Protein AF-A0A3A6R611-F1 (afdb_monomer)

Structure (mmCIF, N/CA/C/O backbone):
data_AF-A0A3A6R611-F1
#
_entry.id   AF-A0A3A6R611-F1
#
loop_
_atom_site.group_PDB
_atom_site.id
_atom_site.type_symbol
_atom_site.label_atom_id
_atom_site.label_alt_id
_atom_site.label_comp_id
_atom_site.label_asym_id
_atom_site.label_entity_id
_atom_site.label_seq_id
_atom_site.pdbx_PDB_ins_code
_atom_site.Cartn_x
_atom_site.Cartn_y
_atom_site.Cartn_z
_atom_site.occupancy
_atom_site.B_iso_or_equiv
_atom_site.auth_seq_id
_atom_site.auth_comp_id
_atom_site.auth_asym_id
_atom_site.auth_atom_id
_atom_site.pdbx_PDB_model_num
ATOM 1 N N . MET A 1 1 ? 16.765 -2.320 26.633 1.00 34.12 1 MET A N 1
ATOM 2 C CA . MET A 1 1 ? 16.106 -3.090 25.558 1.00 34.12 1 MET A CA 1
ATOM 3 C C . MET A 1 1 ? 14.976 -2.229 25.029 1.00 34.12 1 MET A C 1
ATOM 5 O O . MET A 1 1 ? 13.977 -2.073 25.717 1.00 34.12 1 MET A O 1
ATOM 9 N N . GLU A 1 2 ? 15.175 -1.566 23.892 1.00 35.88 2 GLU A N 1
ATOM 10 C CA . GLU A 1 2 ? 14.102 -0.808 23.246 1.00 35.88 2 GLU A CA 1
ATOM 11 C C . GLU A 1 2 ? 13.057 -1.798 22.721 1.00 35.88 2 GLU A C 1
ATOM 13 O O . GLU A 1 2 ? 13.384 -2.722 21.980 1.00 35.88 2 GLU A O 1
ATOM 18 N N . ASN A 1 3 ? 11.807 -1.642 23.161 1.00 36.69 3 ASN A N 1
ATOM 19 C CA . ASN A 1 3 ? 10.684 -2.458 22.709 1.00 36.69 3 ASN A CA 1
ATOM 20 C C . ASN A 1 3 ? 10.474 -2.255 21.201 1.00 36.69 3 ASN A C 1
ATOM 22 O O . ASN A 1 3 ? 9.916 -1.235 20.771 1.00 36.69 3 ASN A O 1
ATOM 26 N N . ILE A 1 4 ? 10.924 -3.236 20.417 1.00 43.28 4 ILE A N 1
ATOM 27 C CA . ILE A 1 4 ? 10.630 -3.377 18.992 1.00 43.28 4 ILE A CA 1
ATOM 28 C C . ILE A 1 4 ? 9.126 -3.648 18.884 1.00 43.28 4 ILE A C 1
ATOM 30 O O . ILE A 1 4 ? 8.662 -4.755 19.142 1.00 43.28 4 ILE A O 1
ATOM 34 N N . SER A 1 5 ? 8.343 -2.620 18.565 1.00 55.62 5 SER A N 1
ATOM 35 C CA . SER A 1 5 ? 6.925 -2.788 18.260 1.00 55.62 5 SER A CA 1
ATOM 36 C C . SER A 1 5 ? 6.797 -3.273 16.820 1.00 55.62 5 SER A C 1
ATOM 38 O O . SER A 1 5 ? 7.146 -2.557 15.883 1.00 55.62 5 SER A O 1
ATOM 40 N N . VAL A 1 6 ? 6.317 -4.501 16.652 1.00 75.38 6 VAL A N 1
ATOM 41 C CA . VAL A 1 6 ? 5.919 -5.051 15.355 1.00 75.38 6 VAL A CA 1
ATOM 42 C C . VAL A 1 6 ? 4.595 -4.386 14.969 1.00 75.38 6 VAL A C 1
ATOM 44 O O . VAL A 1 6 ? 3.650 -4.424 15.755 1.00 75.38 6 VAL A O 1
ATOM 47 N N . ILE A 1 7 ? 4.524 -3.758 13.790 1.00 85.88 7 ILE A N 1
ATOM 48 C CA . ILE A 1 7 ? 3.258 -3.248 13.233 1.00 85.88 7 ILE A CA 1
ATOM 49 C C . ILE A 1 7 ? 2.248 -4.402 13.213 1.00 85.88 7 ILE A C 1
ATOM 51 O O . ILE A 1 7 ? 2.553 -5.484 12.704 1.00 85.88 7 ILE A O 1
ATOM 55 N N . ASN A 1 8 ? 1.044 -4.182 13.740 1.00 92.69 8 ASN A N 1
ATOM 56 C CA . ASN A 1 8 ? -0.021 -5.177 13.704 1.00 92.69 8 ASN A CA 1
ATOM 57 C C . ASN A 1 8 ? -0.654 -5.215 12.303 1.00 92.69 8 ASN A C 1
ATOM 59 O O . ASN A 1 8 ? -1.656 -4.551 12.030 1.00 92.69 8 ASN A O 1
ATOM 63 N N . LEU A 1 9 ? -0.033 -6.004 11.419 1.00 92.38 9 LEU A N 1
ATOM 64 C CA . LEU A 1 9 ? -0.439 -6.156 10.021 1.00 92.38 9 LEU A CA 1
ATOM 65 C C . LEU A 1 9 ? -1.863 -6.695 9.870 1.00 92.38 9 LEU A C 1
ATOM 67 O O . LEU A 1 9 ? -2.558 -6.274 8.957 1.00 92.38 9 LEU A O 1
ATOM 71 N N . GLU A 1 10 ? -2.317 -7.579 10.756 1.00 94.38 10 GLU A N 1
ATOM 72 C CA . GLU A 1 10 ? -3.688 -8.093 10.699 1.00 94.38 10 GLU A CA 1
ATOM 73 C C . GLU A 1 10 ? -4.698 -6.953 10.866 1.00 94.38 10 GLU A C 1
ATOM 75 O O . GLU A 1 10 ? -5.546 -6.747 10.002 1.00 94.38 10 GLU A O 1
ATOM 80 N N . THR A 1 11 ? -4.548 -6.137 11.917 1.00 95.50 11 THR A N 1
ATOM 81 C CA . THR A 1 11 ? -5.454 -4.997 12.138 1.00 95.50 11 THR A CA 1
ATOM 82 C C . THR A 1 11 ? -5.345 -3.941 11.043 1.00 95.50 11 THR A C 1
ATOM 84 O O . THR A 1 11 ? -6.366 -3.396 10.639 1.00 95.50 11 THR A O 1
ATOM 87 N N . LEU A 1 12 ? -4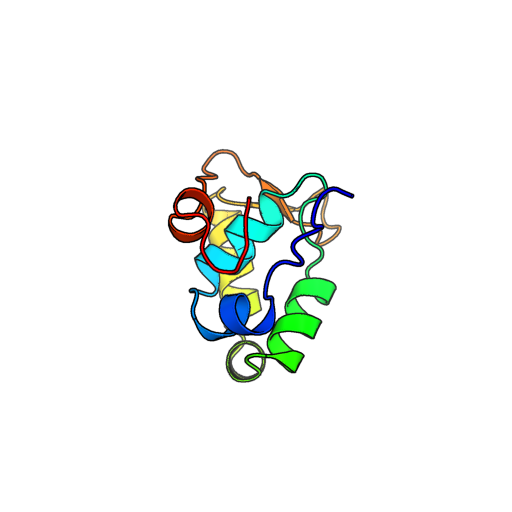.136 -3.682 10.530 1.00 95.81 12 LEU A N 1
ATOM 88 C CA . LEU A 1 12 ? -3.916 -2.708 9.462 1.00 95.81 12 LEU A CA 1
ATOM 89 C C . LEU A 1 12 ? -4.630 -3.129 8.171 1.00 95.81 12 LEU A C 1
ATOM 91 O O . LEU A 1 12 ? -5.356 -2.333 7.587 1.00 95.81 12 LEU A O 1
ATOM 95 N N . PHE A 1 13 ? -4.473 -4.385 7.744 1.00 96.88 13 PHE A N 1
ATOM 96 C CA . PHE A 1 13 ? -5.093 -4.873 6.508 1.00 96.88 13 PHE A CA 1
ATOM 97 C C . PHE A 1 13 ? -6.607 -5.099 6.640 1.00 96.88 13 PHE A C 1
ATOM 99 O O . PHE A 1 13 ? -7.330 -4.988 5.647 1.00 96.88 13 PHE A O 1
ATOM 106 N N . ALA A 1 14 ? -7.094 -5.386 7.851 1.00 94.94 14 ALA A N 1
ATOM 107 C CA . ALA A 1 14 ? -8.515 -5.582 8.114 1.00 94.94 14 ALA A CA 1
ATOM 108 C C . ALA A 1 14 ? -9.307 -4.267 8.228 1.00 94.94 14 ALA A C 1
ATOM 110 O O . ALA A 1 14 ? -10.479 -4.242 7.856 1.00 94.94 14 ALA A O 1
ATOM 111 N N . GLN A 1 15 ? -8.704 -3.194 8.756 1.00 96.12 15 GLN A N 1
ATOM 112 C CA . GLN A 1 15 ? -9.437 -1.976 9.142 1.00 96.12 15 GLN A CA 1
ATOM 113 C C . GLN A 1 15 ? -9.237 -0.799 8.186 1.00 96.12 15 GLN A C 1
ATOM 115 O O . GLN A 1 15 ? -10.161 -0.007 8.010 1.00 96.12 15 GLN A O 1
ATOM 120 N N . GLU A 1 16 ? -8.064 -0.678 7.567 1.00 97.88 16 GLU A N 1
ATOM 121 C CA . GLU A 1 16 ? -7.752 0.464 6.710 1.00 97.88 16 GLU A CA 1
ATOM 122 C C . GLU A 1 16 ? -8.206 0.233 5.259 1.00 97.88 16 GLU A C 1
ATOM 124 O O . GLU A 1 16 ? -8.452 -0.896 4.807 1.00 97.88 16 GLU A O 1
ATOM 129 N N . SER A 1 17 ? -8.364 1.324 4.507 1.00 98.00 17 SER A N 1
ATOM 130 C CA . SER A 1 17 ? -8.746 1.243 3.095 1.00 98.00 17 SER A CA 1
ATOM 131 C C . SER A 1 17 ? -7.608 0.654 2.251 1.00 98.00 17 SER A C 1
ATOM 133 O O . SER A 1 17 ? -6.430 0.815 2.577 1.00 98.00 17 SER A O 1
ATOM 135 N N . VAL A 1 18 ? -7.927 0.004 1.124 1.00 98.38 18 VAL A N 1
ATOM 136 C CA . VAL A 1 18 ? -6.890 -0.517 0.209 1.00 98.38 18 VAL A CA 1
ATOM 137 C C . VAL A 1 18 ? -5.990 0.620 -0.291 1.00 98.38 18 VAL A C 1
ATOM 139 O O . VAL A 1 18 ? -4.776 0.448 -0.377 1.00 98.38 18 VAL A O 1
ATOM 142 N N . ILE A 1 19 ? -6.565 1.805 -0.534 1.00 98.38 19 ILE A N 1
ATOM 143 C CA . ILE A 1 19 ? -5.831 3.020 -0.910 1.00 98.38 19 ILE A CA 1
ATOM 144 C C . ILE A 1 19 ? -4.801 3.389 0.158 1.00 98.38 19 ILE A C 1
ATOM 146 O O . ILE A 1 19 ? -3.623 3.560 -0.166 1.00 98.38 19 ILE A O 1
ATOM 150 N N . ASP A 1 20 ? -5.219 3.487 1.419 1.00 98.25 20 ASP A N 1
ATOM 151 C CA . ASP A 1 20 ? -4.341 3.919 2.505 1.00 98.25 20 ASP A CA 1
ATOM 152 C C . ASP A 1 20 ? -3.272 2.865 2.810 1.00 98.25 20 ASP A C 1
ATOM 154 O O . ASP A 1 20 ? -2.115 3.214 3.040 1.00 98.25 20 ASP A O 1
ATOM 158 N N . ILE A 1 21 ? -3.612 1.574 2.727 1.00 98.12 21 ILE A N 1
ATOM 159 C CA . ILE A 1 21 ? -2.656 0.470 2.890 1.00 98.12 21 ILE A CA 1
ATOM 160 C C . ILE A 1 21 ? -1.566 0.542 1.817 1.00 98.12 21 ILE A C 1
ATOM 162 O O . ILE A 1 21 ? -0.378 0.499 2.151 1.00 98.12 21 ILE A O 1
ATOM 166 N N . VAL A 1 22 ? -1.938 0.656 0.538 1.00 98.1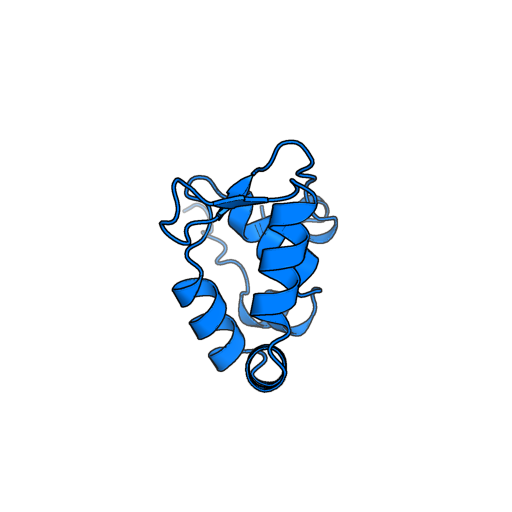2 22 VAL A N 1
ATOM 167 C CA . VAL A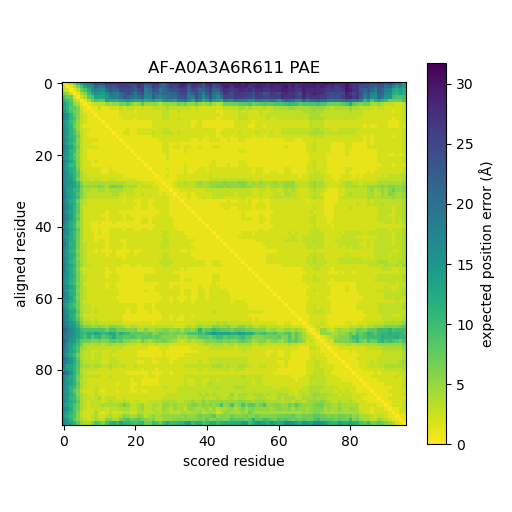 1 22 ? -0.970 0.739 -0.570 1.00 98.12 22 VAL A CA 1
ATOM 168 C C . VAL A 1 22 ? -0.124 2.008 -0.442 1.00 98.12 22 VAL A C 1
ATOM 170 O O . VAL A 1 22 ? 1.100 1.944 -0.553 1.00 98.12 22 VAL A O 1
ATOM 173 N N . THR A 1 23 ? -0.752 3.143 -0.131 1.00 98.25 23 THR A N 1
ATOM 174 C CA . THR A 1 23 ? -0.076 4.441 0.019 1.00 98.25 23 THR A CA 1
ATOM 175 C C . THR A 1 23 ? 0.911 4.441 1.188 1.00 98.25 23 THR A C 1
ATOM 177 O O . THR A 1 23 ? 2.032 4.938 1.048 1.00 98.25 23 THR A O 1
ATOM 180 N N . PHE A 1 24 ? 0.539 3.844 2.325 1.00 97.31 24 PHE A N 1
ATOM 181 C CA . PHE A 1 24 ? 1.418 3.673 3.482 1.00 97.31 24 PHE A CA 1
ATOM 182 C C . PHE A 1 24 ? 2.659 2.860 3.117 1.00 97.31 24 PHE A C 1
ATOM 184 O O . PHE A 1 24 ? 3.781 3.311 3.345 1.00 97.31 24 PHE A O 1
ATOM 191 N N . HIS A 1 25 ? 2.471 1.692 2.497 1.00 96.25 25 HIS A N 1
ATOM 192 C CA . HIS A 1 25 ? 3.581 0.807 2.156 1.00 96.25 25 HIS A CA 1
ATOM 193 C C . HIS A 1 25 ? 4.495 1.400 1.072 1.00 96.25 25 HIS A C 1
ATOM 195 O O . HIS A 1 25 ? 5.715 1.315 1.199 1.00 96.25 25 HIS A O 1
ATOM 201 N N . ALA A 1 26 ? 3.938 2.078 0.063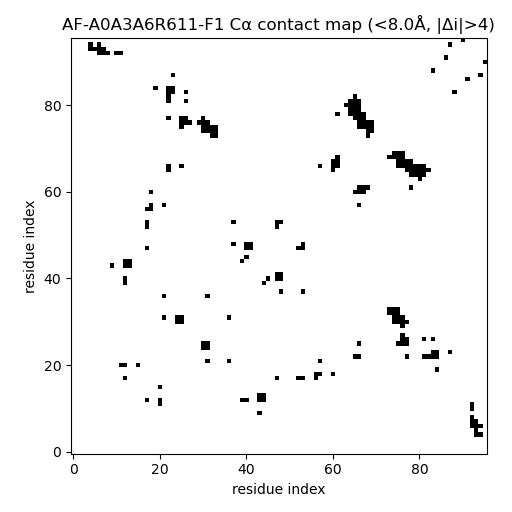 1.00 96.81 26 ALA A N 1
ATOM 202 C CA . ALA A 1 26 ? 4.723 2.832 -0.920 1.00 96.81 26 ALA A CA 1
ATOM 203 C C . ALA A 1 26 ? 5.532 3.976 -0.278 1.00 96.81 26 ALA A C 1
ATOM 205 O O . ALA A 1 26 ? 6.555 4.406 -0.810 1.00 96.81 26 ALA A O 1
ATOM 206 N N . GLY A 1 27 ? 5.086 4.453 0.889 1.00 95.44 27 GLY A N 1
ATOM 207 C CA . GLY A 1 27 ? 5.764 5.467 1.681 1.00 95.44 27 GLY A CA 1
ATOM 208 C C . GLY A 1 27 ? 6.955 4.975 2.509 1.00 95.44 27 GLY A C 1
ATOM 209 O O . GLY A 1 27 ? 7.697 5.811 3.036 1.00 95.44 27 GLY A O 1
ATOM 210 N N . LEU A 1 28 ? 7.154 3.658 2.628 1.00 92.81 28 LEU A N 1
ATOM 211 C CA . LEU A 1 28 ? 8.277 3.063 3.352 1.00 92.81 28 LEU A CA 1
ATOM 212 C C . LEU A 1 28 ? 9.586 3.206 2.564 1.00 92.81 28 LEU A C 1
ATOM 214 O O . LEU A 1 28 ? 9.588 3.397 1.352 1.00 92.81 28 LEU A O 1
ATOM 218 N N . LYS A 1 29 ? 10.726 3.065 3.254 1.00 89.25 29 LYS A N 1
ATOM 219 C CA . LYS A 1 29 ? 12.071 3.283 2.685 1.00 89.25 29 LYS A CA 1
ATOM 220 C C . LYS A 1 29 ? 12.323 2.543 1.362 1.00 89.25 29 LYS A C 1
ATOM 222 O O . LYS A 1 29 ? 12.998 3.084 0.495 1.00 89.25 29 LYS A O 1
ATOM 227 N N . ASN A 1 30 ? 11.798 1.326 1.231 1.00 87.88 30 ASN A N 1
ATOM 228 C CA . ASN A 1 30 ? 11.993 0.477 0.054 1.00 87.88 30 ASN A CA 1
ATOM 229 C C . ASN A 1 30 ? 10.726 0.366 -0.813 1.00 87.88 30 ASN A C 1
ATOM 231 O O . ASN A 1 30 ? 10.682 -0.476 -1.705 1.00 87.88 30 ASN A O 1
ATOM 235 N N . GLY A 1 31 ? 9.693 1.162 -0.522 1.00 93.12 31 GLY A N 1
ATOM 236 C CA . GLY A 1 31 ? 8.384 1.003 -1.137 1.00 93.12 31 GLY A CA 1
ATOM 237 C C . GLY A 1 31 ? 7.787 -0.382 -0.887 1.00 93.12 31 GLY A C 1
ATOM 238 O O . GLY A 1 31 ? 8.011 -0.999 0.163 1.00 93.12 31 GLY A O 1
ATOM 239 N N . ILE A 1 32 ? 7.026 -0.871 -1.865 1.00 93.81 32 ILE A N 1
ATOM 240 C CA . ILE A 1 32 ? 6.283 -2.122 -1.746 1.00 93.81 32 ILE A CA 1
ATOM 241 C C . ILE A 1 32 ? 6.159 -2.883 -3.063 1.00 93.81 32 ILE A C 1
ATOM 243 O O . ILE A 1 32 ? 5.725 -2.341 -4.071 1.00 93.81 32 ILE A O 1
ATOM 247 N N . ASP A 1 33 ? 6.504 -4.169 -3.039 1.00 94.94 33 ASP A N 1
ATOM 248 C CA . ASP A 1 33 ? 6.295 -5.089 -4.160 1.00 94.94 33 ASP A CA 1
ATOM 249 C C . ASP A 1 33 ? 4.828 -5.545 -4.220 1.00 94.94 33 ASP A C 1
ATOM 251 O O . ASP A 1 33 ? 4.250 -5.949 -3.203 1.00 94.94 33 ASP A O 1
ATOM 255 N N . TYR A 1 34 ? 4.237 -5.527 -5.419 1.00 96.69 34 TYR A N 1
ATOM 256 C CA . TYR A 1 34 ? 2.849 -5.947 -5.641 1.00 96.69 34 TYR A CA 1
ATOM 257 C C . TYR A 1 34 ? 2.555 -7.352 -5.099 1.00 96.69 34 TYR A C 1
ATOM 259 O O . TYR A 1 34 ? 1.525 -7.569 -4.466 1.00 96.69 34 TYR A O 1
ATOM 267 N N . ARG A 1 35 ? 3.469 -8.313 -5.286 1.00 96.06 35 ARG A N 1
ATOM 268 C CA . ARG A 1 35 ? 3.292 -9.703 -4.834 1.00 96.06 35 ARG A CA 1
ATOM 269 C C . ARG A 1 35 ? 3.308 -9.790 -3.312 1.00 96.06 35 ARG A C 1
ATOM 271 O O . ARG A 1 35 ? 2.700 -10.698 -2.748 1.00 96.06 35 ARG A O 1
ATOM 278 N N . MET A 1 36 ? 4.000 -8.874 -2.631 1.00 95.25 36 MET A N 1
ATOM 279 C CA . MET A 1 36 ? 3.947 -8.795 -1.172 1.00 95.25 36 MET A CA 1
ATOM 280 C C . MET A 1 36 ? 2.593 -8.266 -0.685 1.00 95.25 36 MET A C 1
ATOM 282 O O . MET A 1 36 ? 2.049 -8.838 0.259 1.00 95.25 36 MET A O 1
ATOM 286 N N . LEU A 1 37 ? 2.031 -7.237 -1.334 1.00 97.06 37 LEU A N 1
ATOM 287 C CA . LEU A 1 37 ? 0.667 -6.769 -1.044 1.00 97.06 37 LEU A CA 1
ATOM 288 C C . LEU A 1 37 ? -0.358 -7.869 -1.301 1.00 97.06 37 LEU A C 1
ATOM 290 O O . LEU A 1 37 ? -1.164 -8.156 -0.421 1.00 97.06 37 LEU A O 1
ATOM 294 N N . ASP A 1 38 ? -0.276 -8.519 -2.459 1.00 97.81 38 ASP A N 1
ATOM 295 C CA . ASP A 1 38 ? -1.164 -9.608 -2.859 1.00 97.81 38 ASP A CA 1
ATOM 296 C C . ASP A 1 38 ? -1.207 -10.712 -1.793 1.00 97.81 38 ASP A C 1
ATOM 298 O O . ASP A 1 38 ? -2.261 -10.988 -1.224 1.00 97.81 38 ASP A O 1
ATOM 302 N N . ARG A 1 39 ? -0.038 -11.227 -1.382 1.00 97.69 39 ARG A N 1
ATOM 303 C CA . ARG A 1 39 ? 0.073 -12.234 -0.309 1.00 97.69 39 ARG A CA 1
ATOM 304 C C . ARG A 1 39 ? -0.550 -11.781 1.010 1.00 97.69 39 ARG A C 1
ATOM 306 O O . ARG A 1 39 ? -1.117 -12.603 1.726 1.00 97.69 39 ARG A O 1
ATOM 313 N N . LYS A 1 40 ? -0.423 -10.500 1.366 1.00 97.19 40 LYS A N 1
ATOM 314 C CA . LYS A 1 40 ? -0.978 -9.961 2.615 1.00 97.19 40 LYS A CA 1
ATOM 315 C C . LYS A 1 40 ? -2.492 -9.805 2.552 1.00 97.19 40 LYS A C 1
ATOM 317 O O . LYS A 1 40 ? -3.159 -10.146 3.524 1.00 97.19 40 LYS A O 1
ATOM 322 N N . PHE A 1 41 ? -3.037 -9.386 1.416 1.00 98.19 41 PHE A N 1
ATOM 323 C CA . PHE A 1 41 ? -4.481 -9.365 1.209 1.00 98.19 41 PHE A CA 1
ATOM 324 C C . PHE A 1 41 ? -5.064 -10.778 1.124 1.00 98.19 41 PHE A C 1
ATOM 326 O O . PHE A 1 41 ? -6.072 -11.028 1.770 1.00 98.19 41 PHE A O 1
ATOM 333 N N . VAL A 1 42 ? -4.399 -11.743 0.476 1.00 97.81 42 VAL A N 1
ATOM 334 C CA . VAL A 1 42 ? -4.801 -13.163 0.551 1.00 97.81 42 VAL A CA 1
ATOM 335 C C . VAL A 1 42 ? -4.879 -13.642 2.004 1.00 97.81 42 VAL A C 1
ATOM 337 O O . VAL A 1 42 ? -5.810 -14.353 2.367 1.00 97.81 42 VAL A O 1
ATOM 340 N N . GLN A 1 43 ? -3.916 -13.244 2.840 1.00 97.19 43 GLN A N 1
ATOM 341 C CA . GLN A 1 43 ? -3.842 -13.674 4.235 1.00 97.19 43 GLN A CA 1
ATOM 342 C C . GLN A 1 43 ? -4.906 -13.026 5.136 1.00 97.19 43 GLN A C 1
ATOM 344 O O . GLN A 1 43 ? -5.455 -13.710 5.995 1.00 97.19 43 GLN A O 1
ATOM 349 N N . TYR A 1 44 ? -5.150 -11.721 4.995 1.00 97.12 44 TYR A N 1
ATOM 350 C CA . TYR A 1 44 ? -5.914 -10.946 5.983 1.00 97.12 44 TYR A CA 1
ATOM 351 C C . TYR A 1 44 ? -7.245 -10.384 5.471 1.00 97.12 44 TYR A C 1
ATOM 353 O O . TYR A 1 44 ? -8.064 -9.964 6.284 1.00 97.12 44 TYR A O 1
ATOM 361 N N . ARG A 1 45 ? -7.466 -10.337 4.151 1.00 97.69 45 ARG A N 1
ATOM 362 C CA . ARG A 1 45 ? -8.666 -9.746 3.535 1.00 97.69 45 ARG A CA 1
ATOM 363 C C . ARG A 1 45 ? -8.829 -10.213 2.079 1.00 97.69 45 ARG A C 1
ATOM 365 O O . ARG A 1 45 ? -8.647 -9.438 1.136 1.00 97.69 45 ARG A O 1
ATOM 372 N N . PHE A 1 46 ? -9.112 -11.506 1.905 1.00 97.56 46 PHE A N 1
ATOM 373 C CA . PHE A 1 46 ? -9.094 -12.196 0.607 1.00 97.56 46 PHE A CA 1
ATOM 374 C C . PHE A 1 46 ? -10.054 -11.587 -0.427 1.00 97.56 46 PHE A C 1
ATOM 376 O O . PHE A 1 46 ? -9.777 -11.605 -1.624 1.00 97.56 46 PHE A O 1
ATOM 383 N N . GLU A 1 47 ? -11.150 -10.983 0.020 1.00 98.38 47 GLU A N 1
ATOM 384 C CA . GLU A 1 47 ? -12.173 -10.343 -0.806 1.00 98.38 47 GLU A CA 1
ATOM 385 C C . GLU A 1 47 ? -11.589 -9.246 -1.712 1.00 98.38 47 GLU A C 1
ATOM 387 O O . GLU A 1 47 ? -12.029 -9.090 -2.852 1.00 98.38 47 GLU A O 1
ATOM 392 N N . VAL A 1 48 ? -10.548 -8.539 -1.255 1.00 98.50 48 VAL A N 1
ATOM 393 C CA . VAL A 1 48 ? -9.825 -7.525 -2.049 1.00 98.50 48 VAL A CA 1
ATOM 394 C C . VAL A 1 48 ? -9.137 -8.159 -3.264 1.00 98.50 48 VAL A C 1
ATOM 396 O O . VAL A 1 48 ? -9.058 -7.550 -4.332 1.00 98.50 48 VAL A O 1
ATOM 399 N N . ILE A 1 49 ? -8.655 -9.397 -3.121 1.00 98.25 49 ILE A N 1
ATOM 400 C CA . ILE A 1 49 ? -8.042 -10.160 -4.214 1.00 98.25 49 ILE A CA 1
ATOM 401 C C . ILE A 1 49 ? -9.117 -10.764 -5.109 1.00 98.25 49 ILE A C 1
ATOM 403 O O . ILE A 1 49 ? -9.054 -10.610 -6.327 1.00 98.25 49 ILE A O 1
ATOM 407 N N . ALA A 1 50 ? -10.138 -11.388 -4.519 1.00 98.19 50 ALA A N 1
ATOM 408 C CA . ALA A 1 50 ? -11.216 -12.040 -5.258 1.00 98.19 50 ALA A CA 1
ATOM 409 C C . ALA A 1 50 ? -11.985 -11.077 -6.183 1.00 98.19 50 ALA A C 1
ATOM 411 O O . ALA A 1 50 ? -12.461 -11.483 -7.240 1.00 98.19 50 ALA A O 1
ATOM 412 N N . THR A 1 51 ? -12.088 -9.802 -5.801 1.00 98.31 51 THR A N 1
ATOM 413 C CA . THR A 1 51 ? -12.781 -8.757 -6.576 1.00 98.31 51 THR A CA 1
ATOM 414 C C . THR A 1 51 ? -11.873 -7.982 -7.535 1.00 98.31 51 THR A C 1
ATOM 416 O O . THR A 1 51 ? -12.369 -7.201 -8.345 1.00 98.31 51 THR A O 1
ATOM 419 N N . GLY A 1 52 ? -10.551 -8.171 -7.464 1.00 97.75 52 GLY A N 1
ATOM 420 C CA . GLY A 1 52 ? -9.579 -7.386 -8.234 1.00 97.75 52 GLY A CA 1
ATOM 421 C C . GLY A 1 52 ? -9.386 -5.946 -7.736 1.00 97.75 52 GLY A C 1
ATOM 422 O O . GLY A 1 52 ? -8.777 -5.134 -8.439 1.00 97.75 52 GLY A O 1
ATOM 423 N N . GLU A 1 53 ? -9.874 -5.619 -6.534 1.00 98.56 53 GLU A N 1
ATOM 424 C CA . GLU A 1 53 ? -9.780 -4.284 -5.935 1.00 98.56 53 GLU A CA 1
ATOM 425 C C . GLU A 1 53 ? -8.320 -3.821 -5.816 1.00 98.56 53 GLU A C 1
ATOM 427 O O . GLU A 1 53 ? -8.012 -2.704 -6.225 1.00 98.56 53 GLU A O 1
ATOM 432 N N . LEU A 1 54 ? -7.394 -4.691 -5.383 1.00 98.56 54 LEU A N 1
ATOM 433 C CA . LEU A 1 54 ? -5.970 -4.336 -5.255 1.00 98.56 54 LEU A CA 1
ATOM 434 C C . LEU A 1 54 ? -5.373 -3.810 -6.570 1.00 98.56 54 LEU A C 1
ATOM 436 O O . LEU A 1 54 ? -4.733 -2.757 -6.586 1.00 98.56 54 LEU A O 1
ATOM 440 N N . LEU A 1 55 ? -5.593 -4.528 -7.676 1.00 97.75 55 LEU A N 1
ATOM 441 C CA . LEU A 1 55 ? -5.063 -4.150 -8.988 1.00 97.75 55 LEU A CA 1
ATOM 442 C C . LEU A 1 55 ? -5.665 -2.824 -9.467 1.00 97.75 55 LEU A C 1
ATOM 444 O O . LEU A 1 55 ? -4.950 -1.951 -9.962 1.00 97.75 55 LEU A O 1
ATOM 448 N N . SER A 1 56 ? -6.979 -2.661 -9.294 1.00 98.38 56 SER A N 1
ATOM 449 C CA . SER A 1 56 ? -7.696 -1.434 -9.652 1.00 98.38 56 SER A CA 1
ATOM 450 C C . SER A 1 56 ? -7.186 -0.224 -8.861 1.00 98.38 56 SER A C 1
ATOM 452 O O . SER A 1 56 ? -6.912 0.835 -9.440 1.00 98.38 56 SER A O 1
ATOM 454 N N . THR A 1 57 ? -6.987 -0.392 -7.550 1.00 98.50 57 THR A N 1
ATOM 455 C CA . THR A 1 57 ? -6.445 0.643 -6.668 1.00 98.50 57 THR A CA 1
ATOM 456 C C . THR A 1 57 ? -5.034 1.028 -7.082 1.00 98.50 57 THR A C 1
ATOM 458 O O . THR A 1 57 ? -4.781 2.206 -7.308 1.00 98.50 57 THR A O 1
ATOM 461 N N . VAL A 1 58 ? -4.126 0.065 -7.259 1.00 97.69 58 VAL A N 1
ATOM 462 C CA . VAL A 1 58 ? -2.738 0.342 -7.668 1.00 97.69 58 VAL A CA 1
ATOM 463 C C . VAL A 1 58 ? -2.689 1.109 -8.993 1.00 97.69 58 VAL A C 1
ATOM 465 O O . VAL A 1 58 ? -2.017 2.136 -9.081 1.00 97.69 58 VAL A O 1
ATOM 468 N N . ASN A 1 59 ? -3.459 0.683 -9.999 1.00 97.12 59 ASN A N 1
ATOM 469 C CA . ASN A 1 59 ? -3.530 1.378 -11.288 1.00 97.12 59 ASN A CA 1
ATOM 470 C C . ASN A 1 59 ? -4.035 2.821 -11.145 1.00 97.12 59 ASN A C 1
ATOM 472 O O . ASN A 1 59 ? -3.512 3.735 -11.785 1.00 97.12 59 ASN A O 1
ATOM 476 N N . THR A 1 60 ? -5.042 3.033 -10.295 1.00 98.31 60 THR A N 1
ATOM 477 C CA . THR A 1 60 ? -5.589 4.365 -10.013 1.00 98.31 60 THR A CA 1
ATOM 478 C C . THR A 1 60 ? -4.563 5.249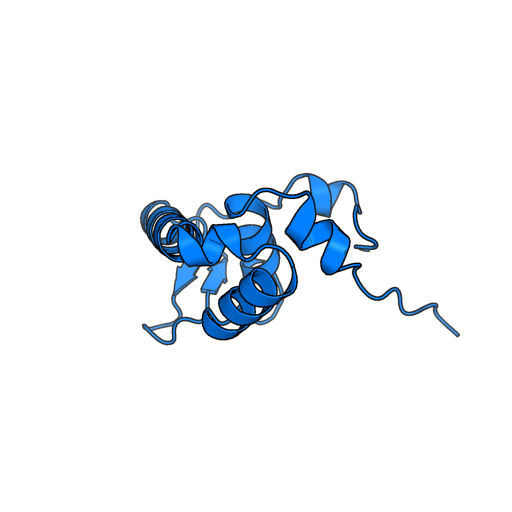 -9.308 1.00 98.31 60 THR A C 1
ATOM 480 O O . THR A 1 60 ? -4.327 6.367 -9.756 1.00 98.31 60 THR A O 1
ATOM 483 N N . LEU A 1 61 ? -3.883 4.734 -8.281 1.00 98.25 61 LEU A N 1
ATOM 484 C CA . LEU A 1 61 ? -2.865 5.477 -7.536 1.00 98.25 61 LEU A CA 1
ATOM 485 C C . LEU A 1 61 ? -1.654 5.846 -8.404 1.00 98.25 61 LEU A C 1
ATOM 487 O O . LEU A 1 61 ? -1.130 6.950 -8.262 1.00 98.25 61 LEU A O 1
ATOM 491 N N . CYS A 1 62 ? -1.238 4.968 -9.323 1.00 97.06 62 CYS A N 1
ATOM 492 C CA . CYS A 1 62 ? -0.210 5.284 -10.318 1.00 97.06 62 CYS A CA 1
ATOM 493 C C . CYS A 1 62 ? -0.665 6.404 -11.261 1.00 97.06 62 CYS A C 1
ATOM 495 O O . CYS A 1 62 ? 0.063 7.370 -11.480 1.00 97.06 62 CYS A O 1
ATOM 497 N N . ARG A 1 63 ? -1.888 6.304 -11.802 1.00 97.38 63 ARG A N 1
ATOM 498 C CA . ARG A 1 63 ? -2.461 7.318 -12.703 1.00 97.38 63 ARG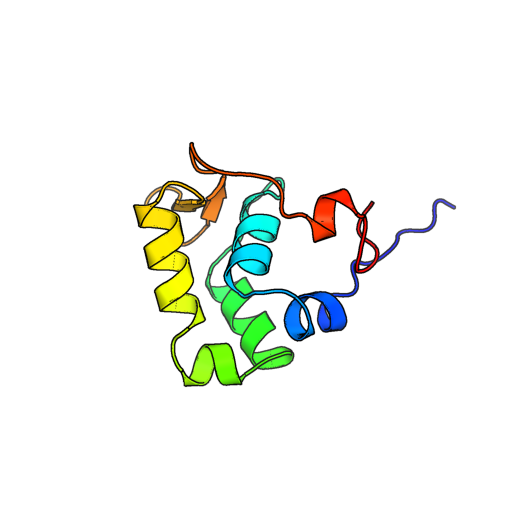 A CA 1
ATOM 499 C C . ARG A 1 63 ? -2.580 8.686 -12.029 1.00 97.38 63 ARG A C 1
ATOM 501 O O . ARG A 1 63 ? -2.374 9.706 -12.676 1.00 97.38 63 ARG A O 1
ATOM 508 N N . GLU A 1 64 ? -2.907 8.703 -10.743 1.00 98.00 64 GLU A N 1
ATOM 509 C CA . GLU A 1 64 ? -3.036 9.921 -9.940 1.00 98.00 64 GLU A CA 1
ATOM 510 C C . GLU A 1 64 ? -1.697 10.422 -9.382 1.00 98.00 64 GLU A C 1
ATOM 512 O O . GLU A 1 64 ? -1.658 11.455 -8.717 1.00 98.00 64 GLU A O 1
ATOM 517 N N . GLY A 1 65 ? -0.589 9.722 -9.646 1.00 97.75 65 GLY A N 1
ATOM 518 C CA . GLY A 1 65 ? 0.742 10.088 -9.165 1.00 97.75 65 GLY A CA 1
ATOM 519 C C . GLY A 1 65 ? 0.898 9.997 -7.646 1.00 97.75 65 GLY A C 1
ATOM 520 O O . GLY A 1 65 ? 1.798 10.623 -7.091 1.00 97.75 65 GLY A O 1
ATOM 521 N N . ILE A 1 66 ? 0.024 9.263 -6.954 1.00 98.38 66 ILE A N 1
ATOM 522 C CA . ILE A 1 66 ? 0.123 9.030 -5.504 1.00 98.38 66 ILE A CA 1
ATOM 523 C C . ILE A 1 66 ? 1.246 8.028 -5.220 1.00 98.38 66 ILE A C 1
ATOM 525 O O . ILE A 1 66 ? 2.028 8.207 -4.285 1.00 98.38 66 ILE A O 1
ATOM 529 N N . ILE A 1 67 ? 1.360 7.003 -6.061 1.00 97.94 67 ILE A N 1
ATOM 530 C CA . ILE A 1 67 ? 2.482 6.061 -6.078 1.00 97.94 67 ILE A CA 1
ATOM 531 C C . ILE A 1 67 ? 3.099 6.040 -7.479 1.00 97.94 67 ILE A C 1
ATOM 533 O O . ILE A 1 67 ? 2.472 6.484 -8.441 1.00 97.94 67 ILE A O 1
ATOM 537 N N . GLN A 1 68 ? 4.314 5.520 -7.604 1.00 96.94 68 GLN A N 1
ATOM 538 C CA . GLN A 1 68 ? 4.973 5.306 -8.893 1.00 96.94 68 GLN A CA 1
ATOM 539 C C . GLN A 1 68 ? 5.601 3.914 -8.952 1.00 96.94 68 GLN A C 1
ATOM 541 O O . GLN A 1 68 ? 6.062 3.411 -7.931 1.00 96.94 68 GLN A O 1
ATOM 546 N N . ASP A 1 69 ? 5.621 3.301 -10.135 1.00 94.12 69 ASP A N 1
ATOM 547 C CA . ASP A 1 69 ? 6.333 2.042 -10.381 1.00 94.12 69 ASP A CA 1
ATOM 548 C C . ASP A 1 69 ? 7.790 2.335 -10.756 1.00 94.12 69 ASP A C 1
ATOM 550 O O . ASP A 1 69 ? 8.073 3.066 -11.712 1.00 94.12 69 ASP A O 1
ATOM 554 N N . GLU A 1 70 ? 8.723 1.733 -10.026 1.00 84.44 70 GLU A N 1
ATOM 555 C CA . GLU A 1 70 ? 10.142 1.764 -10.354 1.00 84.44 70 GLU A CA 1
ATOM 556 C C . GLU A 1 70 ? 10.419 0.954 -11.632 1.00 84.44 70 GLU A C 1
ATOM 558 O O . GLU A 1 70 ? 10.771 -0.227 -11.593 1.00 84.44 70 GLU A O 1
ATOM 563 N N . ARG A 1 71 ? 10.295 1.614 -12.789 1.00 81.75 71 ARG A N 1
ATOM 564 C CA . ARG A 1 71 ? 10.686 1.098 -14.117 1.00 81.75 71 ARG A CA 1
ATOM 565 C C . ARG A 1 71 ? 9.994 -0.214 -14.525 1.00 81.75 71 ARG A C 1
ATOM 567 O O . ARG A 1 71 ? 10.593 -1.018 -15.237 1.00 81.75 71 ARG A O 1
ATOM 574 N N . GLY A 1 72 ? 8.745 -0.424 -14.109 1.00 82.50 72 GLY A N 1
ATOM 575 C CA . GLY A 1 72 ? 7.973 -1.621 -14.466 1.00 82.50 72 GLY A CA 1
ATOM 576 C C . GLY A 1 72 ? 8.351 -2.856 -13.645 1.00 82.50 72 GLY A C 1
ATOM 577 O O . GLY A 1 72 ? 8.118 -3.982 -14.081 1.00 82.50 72 GLY A O 1
ATOM 578 N N . SER A 1 73 ? 8.977 -2.658 -12.482 1.00 88.44 73 SER A N 1
ATOM 579 C CA . SER A 1 73 ? 9.351 -3.738 -11.565 1.00 88.44 73 SER A CA 1
ATOM 580 C C . SER A 1 73 ? 8.194 -4.193 -10.676 1.00 88.44 73 SER A C 1
ATOM 582 O O . SER A 1 73 ? 8.339 -5.190 -9.969 1.00 88.44 73 SER A O 1
ATOM 584 N N . MET A 1 74 ? 7.061 -3.478 -10.706 1.00 92.94 74 MET A N 1
ATOM 585 C CA . MET A 1 74 ? 5.943 -3.641 -9.771 1.00 92.94 74 MET A CA 1
ATOM 586 C C . MET A 1 74 ? 6.335 -3.384 -8.308 1.00 92.94 74 MET A C 1
ATOM 588 O O . MET A 1 74 ? 5.680 -3.875 -7.382 1.00 92.94 74 MET A O 1
ATOM 592 N N . VAL A 1 75 ? 7.410 -2.620 -8.102 1.00 96.19 75 VAL A N 1
ATOM 593 C CA . VAL A 1 75 ? 7.786 -2.050 -6.811 1.00 96.19 75 VAL A CA 1
ATOM 594 C C . VAL A 1 75 ? 7.305 -0.607 -6.790 1.00 96.19 75 VAL A C 1
ATOM 596 O O . VAL A 1 75 ? 7.767 0.218 -7.579 1.00 96.19 75 VAL A O 1
ATOM 599 N N . PHE A 1 76 ? 6.371 -0.312 -5.890 1.00 97.25 76 PHE A N 1
ATOM 600 C CA . PHE A 1 76 ? 5.750 1.000 -5.782 1.00 97.25 76 PHE A CA 1
ATOM 601 C C . PHE A 1 76 ? 6.408 1.849 -4.704 1.00 97.25 76 PHE A C 1
ATOM 603 O O . PHE A 1 76 ? 6.501 1.432 -3.547 1.00 97.25 76 PHE A O 1
ATOM 610 N N . THR A 1 77 ? 6.817 3.055 -5.076 1.00 97.19 77 THR A N 1
ATOM 611 C CA . THR A 1 77 ? 7.374 4.079 -4.183 1.00 97.19 77 THR A CA 1
ATOM 612 C C . THR A 1 77 ? 6.483 5.326 -4.183 1.00 97.19 77 THR A C 1
ATOM 614 O O . THR A 1 77 ? 5.458 5.377 -4.872 1.00 97.19 77 THR A O 1
ATOM 617 N N . LYS A 1 78 ? 6.829 6.334 -3.372 1.00 97.69 78 LYS A N 1
ATOM 618 C CA . LYS A 1 78 ? 6.100 7.612 -3.314 1.00 97.69 78 LYS A CA 1
ATOM 619 C C . LYS A 1 78 ? 6.075 8.284 -4.687 1.00 97.69 78 LYS A C 1
ATOM 621 O O . LYS A 1 78 ? 7.129 8.541 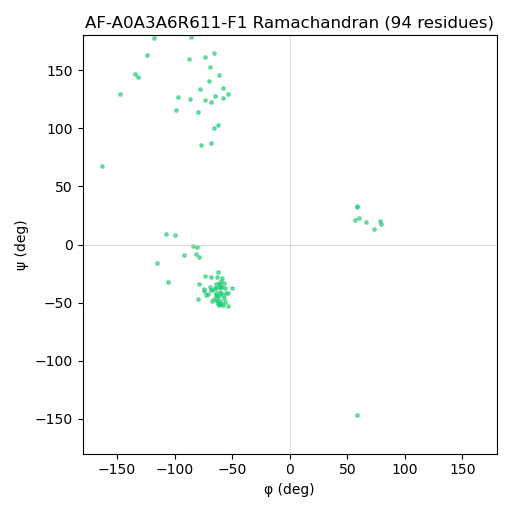-5.260 1.00 97.69 78 LYS A O 1
ATOM 626 N N . GLY A 1 79 ? 4.880 8.618 -5.166 1.00 97.38 79 GLY A N 1
ATOM 627 C CA . GLY A 1 79 ? 4.708 9.497 -6.318 1.00 97.38 79 GLY A CA 1
ATOM 628 C C . GLY A 1 79 ? 4.708 10.978 -5.919 1.00 97.38 79 GLY A C 1
ATOM 629 O O . GLY A 1 79 ? 4.788 11.334 -4.740 1.00 97.38 79 GLY A O 1
ATOM 630 N N . SER A 1 80 ? 4.592 11.863 -6.909 1.00 97.06 80 SER A N 1
ATOM 631 C CA . SER A 1 80 ? 4.600 13.321 -6.716 1.00 97.06 80 SER A CA 1
ATOM 632 C C . SER A 1 80 ? 3.433 13.850 -5.875 1.00 97.06 80 SER A C 1
ATOM 634 O O . SER A 1 80 ? 3.581 14.867 -5.201 1.00 97.06 80 SER A O 1
ATOM 636 N N . ASN A 1 81 ? 2.293 13.156 -5.887 1.00 98.19 81 ASN A N 1
ATOM 637 C CA . ASN A 1 81 ? 1.085 13.513 -5.143 1.00 98.19 81 ASN A CA 1
ATOM 638 C C . ASN A 1 81 ? 0.933 12.719 -3.838 1.00 98.19 81 ASN A C 1
ATOM 640 O O . ASN A 1 81 ? -0.114 12.797 -3.190 1.00 98.19 81 ASN A O 1
ATOM 644 N N . TRP A 1 82 ? 1.957 11.953 -3.444 1.00 98.31 82 TRP A N 1
ATOM 645 C CA . TRP A 1 82 ? 1.923 11.148 -2.229 1.00 98.31 82 TRP A CA 1
ATOM 646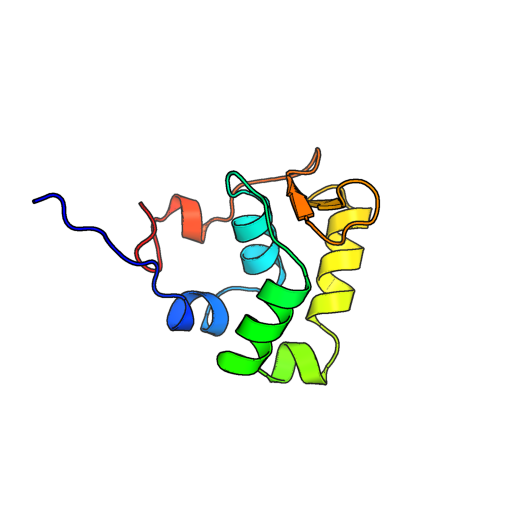 C C . TRP A 1 82 ? 1.657 12.009 -0.989 1.00 98.31 82 TRP A C 1
ATOM 648 O O . TRP A 1 82 ? 2.287 13.048 -0.774 1.00 98.31 82 TRP A O 1
ATOM 658 N N . LYS A 1 83 ? 0.750 11.537 -0.134 1.00 97.06 83 LYS A N 1
ATOM 659 C CA . LYS A 1 83 ? 0.473 12.111 1.185 1.00 97.06 83 LYS A CA 1
ATOM 660 C C . LYS A 1 83 ? 0.448 10.995 2.214 1.00 97.06 83 LYS A C 1
ATOM 662 O O . LYS A 1 83 ? -0.009 9.893 1.926 1.00 97.06 83 LYS A O 1
ATOM 667 N N . GLU A 1 84 ? 0.937 11.294 3.411 1.00 95.69 84 GLU A N 1
ATOM 668 C CA . GLU A 1 84 ? 0.926 10.328 4.504 1.00 95.69 84 GLU A CA 1
ATOM 669 C C . GLU A 1 84 ? -0.520 9.994 4.920 1.00 95.69 84 GLU A C 1
ATOM 671 O O . GLU A 1 84 ? -1.285 10.925 5.199 1.00 95.69 84 GLU A O 1
ATOM 676 N N . PRO A 1 85 ? -0.904 8.701 4.987 1.00 96.12 85 PRO A N 1
ATOM 677 C CA . PRO A 1 85 ? -2.225 8.300 5.463 1.00 96.12 85 PRO A CA 1
ATOM 678 C C . PRO A 1 85 ? -2.477 8.717 6.913 1.00 96.12 85 PRO A C 1
ATOM 680 O O . PRO A 1 85 ? -1.574 8.688 7.756 1.00 96.12 85 PRO A O 1
ATOM 683 N N . LEU A 1 86 ? -3.727 9.059 7.232 1.00 94.31 86 LEU A N 1
ATOM 684 C CA . LEU A 1 86 ? -4.089 9.588 8.549 1.00 94.31 86 LEU A CA 1
ATOM 685 C C . LEU A 1 86 ? -3.754 8.606 9.684 1.00 94.31 86 LEU A C 1
ATOM 687 O O . LEU A 1 86 ? -3.195 9.023 10.695 1.00 94.31 86 LEU A O 1
ATOM 691 N N . PHE A 1 87 ? -4.011 7.307 9.498 1.00 93.06 87 PHE A N 1
ATOM 692 C CA . PHE A 1 87 ? -3.728 6.288 10.515 1.00 93.06 87 PHE A CA 1
ATOM 693 C C . PHE A 1 87 ? -2.235 6.193 10.870 1.00 93.06 87 PHE A C 1
ATOM 695 O O . PHE A 1 87 ? -1.892 5.912 12.020 1.00 93.06 87 PHE A O 1
ATOM 702 N N . SER A 1 88 ? -1.349 6.445 9.894 1.00 91.12 88 SER A N 1
ATOM 703 C CA . SER A 1 88 ? 0.107 6.465 10.088 1.00 91.12 88 SER A CA 1
ATOM 704 C C . SER A 1 88 ? 0.489 7.642 10.975 1.00 91.12 88 SER A C 1
ATOM 706 O O . SER A 1 88 ? 1.145 7.468 12.002 1.00 91.12 88 SER A O 1
ATOM 708 N N . LYS A 1 89 ? -0.039 8.829 10.650 1.00 89.81 89 LYS A N 1
ATOM 709 C CA . LYS A 1 89 ? 0.152 10.051 11.439 1.00 89.81 89 LYS A CA 1
ATOM 710 C C . LYS A 1 89 ? -0.381 9.912 12.870 1.00 89.81 89 LYS A C 1
ATOM 712 O O . LYS A 1 89 ? 0.216 10.431 13.810 1.00 89.81 89 LYS A O 1
ATOM 717 N N . GLU A 1 90 ? -1.491 9.199 13.034 1.00 91.56 90 GLU A N 1
ATOM 718 C CA . GLU A 1 90 ? -2.120 8.898 14.325 1.00 91.56 90 GLU A CA 1
ATOM 719 C C . GLU A 1 90 ? -1.457 7.735 15.080 1.00 91.56 90 GLU A C 1
ATOM 721 O O . GLU A 1 90 ? -1.872 7.429 16.197 1.00 91.56 90 GLU A O 1
ATOM 726 N N . LYS A 1 91 ? -0.426 7.093 14.509 1.00 89.62 91 LYS A N 1
ATOM 727 C CA . LYS A 1 91 ? 0.299 5.967 15.123 1.00 89.62 91 LYS A CA 1
ATOM 728 C C . LYS A 1 91 ? -0.600 4.772 15.465 1.00 89.62 91 LYS A C 1
ATOM 730 O O . LYS A 1 91 ? -0.364 4.043 16.433 1.00 89.62 91 LYS A O 1
ATOM 735 N N . LYS A 1 92 ? -1.643 4.549 14.659 1.00 91.12 92 LYS A N 1
ATOM 736 C CA . LYS A 1 92 ? -2.504 3.364 14.769 1.00 91.12 92 LYS A CA 1
ATOM 737 C C . LYS A 1 92 ? -1.719 2.093 14.434 1.00 91.12 92 LYS A C 1
ATOM 739 O O . LYS A 1 92 ? -0.619 2.138 13.888 1.00 91.12 92 LYS A O 1
ATOM 744 N N . HIS A 1 93 ? -2.273 0.938 14.797 1.00 90.94 93 HIS A N 1
ATOM 745 C CA . HIS A 1 93 ? -1.707 -0.387 14.485 1.00 90.94 93 HIS A CA 1
ATOM 746 C C . HIS A 1 93 ? -0.265 -0.621 14.977 1.00 90.94 93 HIS A C 1
ATOM 748 O O . HIS A 1 93 ? 0.428 -1.503 14.472 1.00 90.94 93 HIS A O 1
ATOM 754 N N . GLY A 1 94 ? 0.205 0.145 15.967 1.00 85.25 94 GLY A N 1
ATOM 755 C CA . GLY A 1 94 ? 1.566 0.022 16.501 1.00 85.25 94 GLY A CA 1
ATOM 756 C C . GLY A 1 94 ? 2.655 0.688 15.649 1.00 85.25 94 GLY A C 1
ATOM 757 O O . GLY A 1 94 ? 3.831 0.364 15.823 1.00 85.25 94 GLY A O 1
ATOM 758 N N . ILE A 1 95 ? 2.282 1.598 14.743 1.00 84.56 95 ILE A N 1
ATOM 759 C CA . ILE A 1 95 ? 3.204 2.447 13.966 1.00 84.56 95 ILE A CA 1
ATOM 760 C C . ILE A 1 95 ? 3.856 3.486 14.902 1.00 84.56 95 ILE A C 1
ATOM 762 O O . ILE A 1 95 ? 3.195 3.991 15.807 1.00 84.56 95 ILE A O 1
ATOM 766 N N . LYS A 1 96 ? 5.152 3.795 14.729 1.00 71.06 96 LYS A N 1
ATOM 767 C CA . LYS A 1 96 ? 5.907 4.749 15.569 1.00 71.06 96 LYS A CA 1
ATOM 768 C C . LYS A 1 96 ? 6.466 5.921 14.784 1.00 71.06 96 LYS A C 1
ATOM 770 O O . LYS A 1 96 ? 6.994 5.677 13.682 1.00 71.06 96 LYS A O 1
#

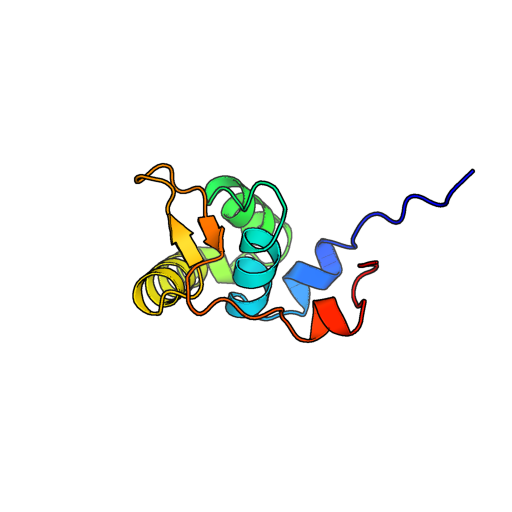Sequence (96 aa):
MENISVINLETLFAQESVIDIVTFHAGLKNGIDYRMLDRKFVQYRFEVIATGELLSTVNTLCREGIIQDERGSMVFTKGSNWKEPLFSKEKKHGIK

Secondary structure (DSSP, 8-state):
--------HHHHHHHS-HHHHHHHHHTSTT-EEHHHHHHHHHHH-THHHHTTHHHHHHHHHHHTTSEEESTTSSEEEE-TT----HHHHTTGGG--

pLDDT: mean 92.01, std 13.05, range [34.12, 98.56]

Mean predicted aligned error: 4.19 Å

Nearest PDB structures (foldseek):
  7v9x-assembly1_C  TM=6.630E-01  e=2.686E-01  Escherichia coli
  5uj8-assembly1_A  TM=6.260E-01  e=3.723E+00  Homo sapiens
  7opc-assembly1_e  TM=6.902E-01  e=9.978E+00  Homo sapiens
  8har-assembly1_B  TM=5.512E-01  e=6.299E+00  Streptomyces sp. KO-3988

Solvent-accessible surface area (backbone atoms only — not comparable to full-atom values): 5414 Å² total; per-residue (Å²): 134,83,83,80,68,70,60,40,58,60,61,44,57,62,70,51,52,72,65,47,53,52,49,46,39,14,62,39,98,82,27,34,48,52,70,59,52,50,54,48,30,59,73,51,39,42,65,43,59,78,70,44,47,58,63,55,47,52,55,49,34,42,75,64,26,34,27,34,60,59,88,79,68,49,32,26,28,66,23,91,60,49,66,84,37,66,55,62,80,68,36,47,53,54,43,131

Radius of gyration: 13.15 Å; Cα contacts (8 Å, |Δi|>4): 123; chains: 1; bounding box: 29×27×40 Å

Foldseek 3Di:
DPPPFDQQLLCCLQPDDLLQSQLQQLADPQRDALVVVQVSCVVRPVVCVVVVVNVVSVVVCCVVQQWHDPVPRSGIHGGPPHDHDPCLVVCPRVHD